Protein AF-A0A968AC15-F1 (afdb_monomer_lite)

Secondary structure (DSSP, 8-state):
---TTTT---------TTSS------PPPGGGTT-SEEEEEEE-TTS-EEEEEEE--S--

pLDDT: mean 86.57, std 8.71, range [51.03, 94.62]

Foldseek 3Di:
DDPLQVVHDDFDDDDCPPDDDDDDDTDDDPVCPPPQKDKDKDADPVGDIDIDMDGPDPPD

Structure (mmCIF, N/CA/C/O backbone):
data_AF-A0A968AC15-F1
#
_entry.id   AF-A0A968AC15-F1
#
loop_
_atom_site.group_PDB
_atom_site.id
_atom_site.type_symbol
_atom_site.label_atom_id
_atom_site.label_alt_id
_atom_site.label_comp_id
_atom_site.label_asym_id
_atom_site.label_entity_id
_atom_site.label_seq_id
_atom_site.pdbx_PDB_ins_code
_atom_site.Cartn_x
_atom_site.Cartn_y
_atom_site.Cartn_z
_atom_site.occupancy
_atom_site.B_iso_or_equiv
_atom_site.auth_seq_id
_atom_site.auth_comp_id
_atom_site.auth_asym_id
_atom_site.auth_atom_id
_atom_site.pdbx_PDB_model_num
ATOM 1 N N . TYR A 1 1 ? -3.255 -13.713 9.591 1.00 56.00 1 TYR A N 1
ATOM 2 C CA . TYR A 1 1 ? -2.865 -13.882 8.175 1.00 56.00 1 TYR A CA 1
ATOM 3 C C . TYR A 1 1 ? -3.840 -13.083 7.320 1.00 56.00 1 TYR A C 1
ATOM 5 O O . TYR A 1 1 ? -5.031 -13.309 7.452 1.00 56.00 1 TYR A O 1
ATOM 13 N N . GLY A 1 2 ? -3.367 -12.111 6.535 1.00 76.31 2 GLY A N 1
ATOM 14 C CA . GLY A 1 2 ? -4.200 -11.256 5.671 1.00 76.31 2 GLY A CA 1
ATOM 15 C C . GLY A 1 2 ? -3.717 -11.267 4.215 1.00 76.31 2 GLY A C 1
ATOM 16 O O . GLY A 1 2 ? -2.711 -11.909 3.914 1.00 76.31 2 GLY A O 1
ATOM 17 N N . THR A 1 3 ? -4.406 -10.555 3.316 1.00 83.62 3 THR A N 1
ATOM 18 C CA . THR A 1 3 ? -4.159 -10.591 1.853 1.00 83.62 3 THR A CA 1
ATOM 19 C C . THR A 1 3 ? -2.856 -9.926 1.411 1.00 83.62 3 THR A C 1
ATOM 21 O O . THR A 1 3 ? -2.438 -10.101 0.268 1.00 83.62 3 THR A O 1
ATOM 24 N N . LYS A 1 4 ? -2.201 -9.154 2.292 1.00 87.50 4 LYS A N 1
ATOM 25 C CA . LYS A 1 4 ? -0.978 -8.389 1.978 1.00 87.50 4 LYS A CA 1
ATOM 26 C C . LYS A 1 4 ? -1.175 -7.418 0.800 1.00 87.50 4 LYS A C 1
ATOM 28 O O . LYS A 1 4 ? -0.220 -7.129 0.085 1.00 87.50 4 LYS A O 1
ATOM 33 N N . GLY A 1 5 ? -2.414 -6.974 0.566 1.00 85.94 5 GLY A N 1
ATOM 34 C CA . GLY A 1 5 ? -2.803 -6.101 -0.547 1.00 85.94 5 GLY A CA 1
ATOM 35 C C . GLY A 1 5 ? -2.983 -6.800 -1.904 1.00 85.94 5 GLY A C 1
ATOM 36 O O . GLY A 1 5 ? -3.243 -6.124 -2.893 1.00 85.94 5 GLY A O 1
ATOM 37 N N . ILE A 1 6 ? -2.858 -8.131 -1.988 1.00 90.88 6 ILE A N 1
ATOM 38 C CA . ILE A 1 6 ? -3.128 -8.885 -3.225 1.00 90.88 6 ILE A CA 1
ATOM 39 C C . ILE A 1 6 ? -4.637 -8.890 -3.495 1.00 90.88 6 ILE A C 1
ATOM 41 O O . ILE A 1 6 ? -5.417 -9.200 -2.596 1.00 90.88 6 ILE A O 1
ATOM 45 N N . GLY A 1 7 ? -5.038 -8.546 -4.724 1.00 88.44 7 GLY A N 1
ATOM 46 C CA . GLY A 1 7 ? -6.452 -8.403 -5.096 1.00 88.44 7 GLY A CA 1
ATOM 47 C C . GLY A 1 7 ? -7.158 -7.235 -4.395 1.00 88.44 7 GLY A C 1
ATOM 48 O O . GLY A 1 7 ? -8.377 -7.255 -4.261 1.00 88.44 7 GLY A O 1
ATOM 49 N N . GLY A 1 8 ? -6.391 -6.263 -3.886 1.00 89.69 8 GLY A N 1
ATOM 50 C CA . GLY A 1 8 ? -6.913 -5.057 -3.249 1.00 89.69 8 GLY A CA 1
ATOM 51 C C . GLY A 1 8 ? -7.419 -4.012 -4.247 1.00 89.69 8 GLY A C 1
ATOM 52 O O . GLY A 1 8 ? -7.538 -4.260 -5.443 1.00 89.69 8 GLY A O 1
ATOM 53 N N . ILE A 1 9 ? -7.697 -2.816 -3.729 1.00 92.94 9 ILE A N 1
ATOM 54 C CA . ILE A 1 9 ? -8.140 -1.665 -4.521 1.00 92.94 9 ILE A CA 1
ATOM 55 C C . ILE A 1 9 ? -6.905 -0.879 -4.959 1.00 92.94 9 ILE A C 1
ATOM 57 O O . ILE A 1 9 ? -6.122 -0.442 -4.115 1.00 92.94 9 ILE A O 1
ATOM 61 N N . GLU A 1 10 ? -6.738 -0.686 -6.265 1.00 93.25 10 GLU A N 1
ATOM 62 C CA . GLU A 1 10 ? -5.711 0.212 -6.786 1.00 93.25 10 GLU A CA 1
ATOM 63 C C . GLU A 1 10 ? -6.104 1.663 -6.489 1.00 93.25 10 GLU A C 1
ATOM 65 O O . GLU A 1 10 ? -7.173 2.125 -6.884 1.00 93.25 10 GLU A O 1
ATOM 70 N N . VAL A 1 11 ? -5.248 2.367 -5.747 1.00 93.69 11 VAL A N 1
ATOM 71 C CA . VAL A 1 11 ? -5.486 3.762 -5.340 1.00 93.69 11 VAL A CA 1
ATOM 72 C C . VAL A 1 11 ? -4.670 4.765 -6.149 1.00 93.69 11 VAL A C 1
ATOM 74 O O . VAL A 1 11 ? -5.077 5.917 -6.263 1.00 93.69 11 VAL A O 1
ATOM 77 N N . ALA A 1 12 ? -3.520 4.344 -6.683 1.00 92.06 12 ALA A N 1
ATOM 78 C CA . ALA A 1 12 ? -2.626 5.164 -7.489 1.00 92.06 12 ALA A CA 1
ATOM 79 C C . ALA A 1 12 ? -1.543 4.306 -8.160 1.00 92.06 12 ALA A C 1
ATOM 81 O O . ALA A 1 12 ? -1.144 3.267 -7.632 1.00 92.06 12 ALA A O 1
ATOM 82 N N . THR A 1 13 ? -0.992 4.827 -9.255 1.00 91.69 13 THR A N 1
ATOM 83 C CA . THR A 1 13 ? 0.313 4.428 -9.792 1.00 91.69 13 THR A CA 1
ATOM 84 C C . THR A 1 13 ? 1.353 5.459 -9.349 1.00 91.69 13 THR A C 1
ATOM 86 O O . THR A 1 13 ? 1.073 6.657 -9.327 1.00 91.69 13 THR A O 1
ATOM 89 N N . THR A 1 14 ? 2.546 5.025 -8.942 1.00 88.50 14 THR A N 1
ATOM 90 C CA . THR A 1 14 ? 3.607 5.925 -8.461 1.00 88.50 14 THR A CA 1
ATOM 91 C C . THR A 1 14 ? 4.938 5.560 -9.093 1.00 88.50 14 THR A C 1
ATOM 93 O O . THR A 1 14 ? 5.439 4.455 -8.896 1.00 88.50 14 THR A O 1
ATOM 96 N N . GLU A 1 15 ? 5.517 6.511 -9.823 1.00 86.50 15 GLU A N 1
ATOM 97 C CA . GLU A 1 15 ? 6.860 6.391 -10.381 1.00 86.50 15 GLU A CA 1
ATOM 98 C C . GLU A 1 15 ? 7.893 6.566 -9.265 1.00 86.50 15 GLU A C 1
ATOM 100 O O . GLU A 1 15 ? 8.051 7.654 -8.710 1.00 86.50 15 GLU A O 1
ATOM 105 N N . SER A 1 16 ? 8.624 5.499 -8.934 1.00 79.19 16 SER A N 1
ATOM 106 C CA . SER A 1 16 ? 9.668 5.532 -7.898 1.00 79.19 16 SER A CA 1
ATOM 107 C C . SER A 1 16 ? 10.940 6.282 -8.324 1.00 79.19 16 SER A C 1
ATOM 109 O O . SER A 1 16 ? 11.891 6.362 -7.547 1.00 79.19 16 SER A O 1
ATOM 111 N N . GLY A 1 17 ? 10.989 6.792 -9.561 1.00 81.94 17 GLY A N 1
ATOM 112 C CA . GLY A 1 17 ? 12.161 7.448 -10.145 1.00 81.94 17 GLY A CA 1
ATOM 113 C C . GLY A 1 17 ? 13.379 6.522 -10.223 1.00 81.94 17 GLY A C 1
ATOM 114 O O . GLY A 1 17 ? 13.243 5.300 -10.265 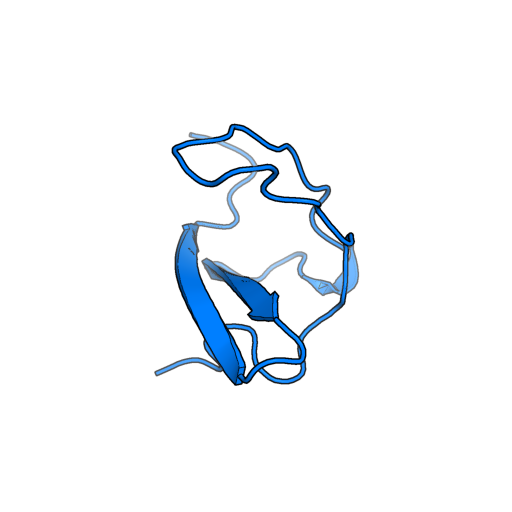1.00 81.94 17 GLY A O 1
ATOM 115 N N . SER A 1 18 ? 14.583 7.099 -10.195 1.00 80.00 18 SER A N 1
ATOM 116 C CA . SER A 1 18 ? 15.869 6.376 -10.268 1.00 80.00 18 SER A CA 1
ATOM 117 C C . SER A 1 18 ? 16.193 5.494 -9.044 1.00 80.00 18 SER A C 1
ATOM 119 O O . SER A 1 18 ? 17.337 5.076 -8.875 1.00 80.00 18 SER A O 1
ATOM 121 N N . GLY A 1 19 ? 15.204 5.197 -8.196 1.00 75.06 19 GLY A N 1
ATOM 122 C CA . GLY A 1 19 ? 15.353 4.466 -6.941 1.00 75.06 19 GLY A CA 1
ATOM 123 C C . GLY A 1 19 ? 15.633 5.376 -5.741 1.00 75.06 19 GLY A C 1
ATOM 124 O O . GLY A 1 19 ? 15.972 6.549 -5.885 1.00 75.06 19 GLY A O 1
ATOM 125 N N . GLY A 1 20 ? 15.470 4.820 -4.537 1.00 78.50 20 GLY A N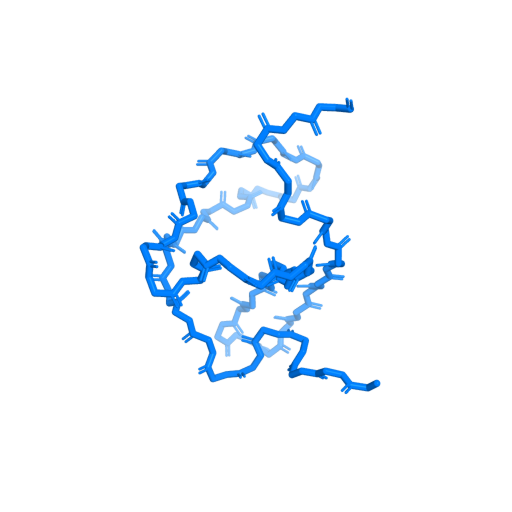 1
ATOM 126 C CA . GLY A 1 20 ? 15.673 5.517 -3.264 1.00 78.50 20 GLY A CA 1
ATOM 127 C C . GLY A 1 20 ? 14.439 5.494 -2.359 1.00 78.50 20 GLY A C 1
ATOM 128 O O . GLY A 1 20 ? 13.549 4.658 -2.517 1.00 78.50 20 GLY A O 1
ATOM 129 N N . SER A 1 21 ? 14.406 6.414 -1.396 1.00 84.06 21 SER A N 1
ATOM 130 C CA . SER A 1 21 ? 13.255 6.634 -0.516 1.00 84.06 21 SER A CA 1
ATOM 131 C C . SER A 1 21 ? 12.372 7.739 -1.084 1.00 84.06 21 SER A C 1
ATOM 133 O O . SER A 1 21 ? 12.874 8.783 -1.493 1.00 84.06 21 SER A O 1
ATOM 135 N N . PHE A 1 22 ? 11.058 7.540 -1.056 1.00 86.31 22 PHE A N 1
ATOM 136 C CA . PHE A 1 22 ? 10.084 8.563 -1.418 1.00 86.31 22 PHE A CA 1
ATOM 137 C C . PHE A 1 22 ? 8.971 8.623 -0.374 1.00 86.31 22 PHE A C 1
ATOM 139 O O . PHE A 1 22 ? 8.696 7.641 0.318 1.00 86.31 22 PHE A O 1
ATOM 146 N N . THR A 1 23 ? 8.319 9.779 -0.291 1.00 89.19 23 THR A N 1
ATOM 147 C CA . THR A 1 23 ? 7.131 9.981 0.537 1.00 89.19 23 THR A CA 1
ATOM 148 C C . THR A 1 23 ? 5.942 10.204 -0.379 1.00 89.19 23 THR A C 1
ATOM 150 O O . THR A 1 23 ? 5.994 11.052 -1.267 1.00 89.19 23 THR 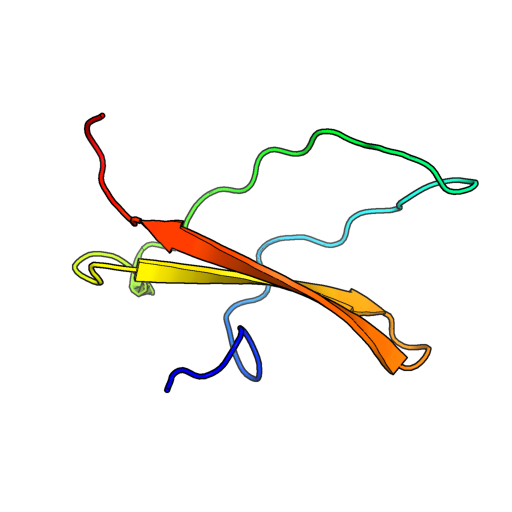A O 1
ATOM 153 N N . ALA A 1 24 ? 4.872 9.449 -0.159 1.00 88.06 24 ALA A N 1
ATOM 154 C CA . ALA A 1 24 ? 3.628 9.567 -0.903 1.00 88.06 24 ALA A CA 1
ATOM 155 C C . ALA A 1 24 ? 2.437 9.534 0.055 1.00 88.06 24 ALA A C 1
ATOM 157 O O . ALA A 1 24 ? 2.496 8.928 1.127 1.00 88.06 24 ALA A O 1
ATOM 158 N N . THR A 1 25 ? 1.349 10.180 -0.349 1.00 91.06 25 THR A N 1
ATOM 159 C CA . THR A 1 25 ? 0.092 10.203 0.397 1.00 91.06 25 THR A CA 1
ATOM 160 C C . THR A 1 25 ? -0.995 9.587 -0.464 1.00 91.06 25 THR A C 1
ATOM 162 O O . THR A 1 25 ? -1.248 10.049 -1.573 1.00 91.06 25 THR A O 1
ATOM 165 N N . TYR A 1 26 ? -1.660 8.565 0.069 1.00 90.12 26 TYR A N 1
ATOM 166 C CA . TYR A 1 26 ? -2.752 7.869 -0.602 1.00 90.12 26 TYR A CA 1
ATOM 167 C C . TYR A 1 26 ? -4.025 8.008 0.222 1.00 90.12 26 TYR A C 1
ATOM 169 O O . TYR A 1 26 ? -3.998 7.887 1.447 1.00 90.12 26 TYR A O 1
ATOM 177 N N . GLN A 1 27 ? -5.144 8.264 -0.449 1.00 90.62 27 GLN A N 1
ATOM 178 C CA . GLN A 1 27 ? -6.448 8.266 0.205 1.00 90.62 27 GLN A CA 1
ATOM 179 C C . GLN A 1 27 ? -6.904 6.825 0.439 1.00 90.62 27 GLN A C 1
ATOM 181 O O . GLN A 1 27 ? -6.814 5.988 -0.458 1.00 90.62 27 GLN A O 1
ATOM 186 N N . ILE A 1 28 ? -7.408 6.540 1.640 1.00 89.56 28 ILE A N 1
ATOM 187 C CA . ILE A 1 28 ? -7.955 5.223 1.976 1.00 89.56 28 ILE A CA 1
ATOM 188 C C . ILE A 1 28 ? -9.360 5.112 1.357 1.00 89.56 28 ILE A C 1
ATOM 190 O O . ILE A 1 28 ? -10.224 5.939 1.668 1.00 89.56 28 ILE A O 1
ATOM 194 N N . PRO A 1 29 ? -9.628 4.112 0.495 1.00 90.88 29 PRO A N 1
ATOM 195 C CA . PRO A 1 29 ? -10.942 3.924 -0.111 1.00 90.88 29 PRO A CA 1
ATOM 196 C C . PRO A 1 29 ? -12.050 3.735 0.926 1.00 90.88 29 PRO A C 1
ATOM 198 O O . PRO A 1 29 ? -11.867 3.049 1.931 1.00 90.88 29 PRO A O 1
ATOM 201 N N . TYR A 1 30 ? -13.247 4.258 0.634 1.00 89.19 30 TYR A N 1
ATOM 202 C CA . TYR A 1 30 ? -14.419 4.113 1.510 1.00 89.19 30 TYR A CA 1
ATOM 203 C C . TYR A 1 30 ? -14.739 2.645 1.835 1.00 89.19 30 TYR A C 1
ATOM 205 O O . TYR A 1 30 ? -15.144 2.336 2.951 1.00 89.19 30 TYR A O 1
ATOM 213 N N . ALA A 1 31 ? -14.507 1.742 0.878 1.00 89.56 31 ALA A N 1
ATOM 214 C CA . ALA A 1 31 ? -14.724 0.305 1.031 1.00 89.56 31 ALA A CA 1
ATOM 215 C C . ALA A 1 31 ? -13.882 -0.341 2.147 1.00 89.56 31 ALA A C 1
ATOM 217 O O . ALA A 1 31 ? -14.206 -1.440 2.578 1.00 89.56 31 ALA A O 1
ATOM 218 N N . LEU A 1 32 ? -12.822 0.326 2.619 1.00 88.06 32 LEU A N 1
ATOM 219 C CA . LEU A 1 32 ? -11.974 -0.154 3.712 1.00 88.06 32 LEU A CA 1
ATOM 220 C C . LEU A 1 32 ? -12.349 0.446 5.079 1.00 88.06 32 LEU A C 1
ATOM 222 O O . LEU A 1 32 ? -11.658 0.197 6.067 1.00 88.06 32 LEU A O 1
ATOM 226 N N . ARG A 1 33 ? -13.427 1.232 5.182 1.00 84.62 33 ARG A N 1
ATOM 227 C CA . ARG A 1 33 ? -13.901 1.741 6.479 1.00 84.62 33 ARG A CA 1
ATOM 228 C C . ARG A 1 33 ? -14.338 0.596 7.394 1.00 84.62 33 ARG A C 1
ATOM 230 O O . ARG A 1 33 ? -14.991 -0.341 6.952 1.00 84.62 33 ARG A O 1
ATOM 237 N N . G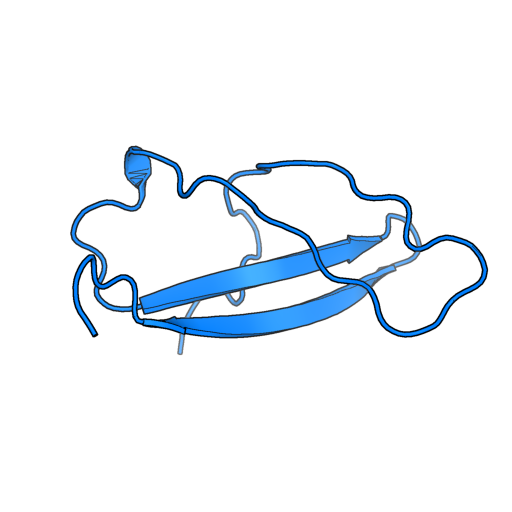LY A 1 34 ? -14.007 0.709 8.680 1.00 83.44 34 GLY A N 1
ATOM 238 C CA . GLY A 1 34 ? -14.366 -0.279 9.704 1.00 83.44 34 GLY A CA 1
ATOM 239 C C . GLY A 1 34 ? -13.412 -1.472 9.814 1.00 83.44 34 GLY A C 1
ATOM 240 O O . GLY A 1 34 ? -13.580 -2.286 10.713 1.00 83.44 34 GLY A O 1
ATOM 241 N N . HIS A 1 35 ? -12.400 -1.575 8.947 1.00 87.19 35 HIS A N 1
ATOM 242 C CA . HIS A 1 35 ? -11.298 -2.516 9.146 1.00 87.19 35 HIS A CA 1
ATOM 243 C C . HIS A 1 35 ? -10.294 -1.955 10.153 1.00 87.19 35 HIS A C 1
ATOM 245 O O . HIS A 1 35 ? -9.906 -0.802 10.015 1.00 87.19 35 HIS A O 1
ATOM 251 N N . ASP A 1 36 ? -9.808 -2.777 11.086 1.00 88.44 36 ASP A N 1
ATOM 252 C CA . ASP A 1 36 ? -8.827 -2.348 12.099 1.00 88.44 36 ASP A CA 1
ATOM 253 C C . ASP A 1 36 ? -7.407 -2.168 11.532 1.00 88.44 36 ASP A C 1
ATOM 255 O O . ASP A 1 36 ? -6.629 -1.328 11.987 1.00 88.44 36 ASP A O 1
ATOM 259 N N . GLN A 1 37 ? -7.051 -2.959 10.517 1.00 91.12 37 GLN A N 1
ATOM 260 C CA . GLN A 1 37 ? -5.759 -2.906 9.835 1.00 91.12 37 GLN A CA 1
ATOM 261 C C . GLN A 1 37 ? -5.930 -3.023 8.326 1.00 91.12 37 GLN A C 1
ATOM 263 O O . GLN A 1 37 ? -6.761 -3.787 7.831 1.00 91.12 37 GLN A O 1
ATOM 268 N N . ILE A 1 38 ? -5.072 -2.316 7.597 1.00 92.62 38 ILE A N 1
ATOM 269 C CA . ILE A 1 38 ? -4.971 -2.363 6.140 1.00 92.62 38 ILE A CA 1
ATOM 270 C C . ILE A 1 38 ? -3.526 -2.632 5.727 1.00 92.62 38 ILE A C 1
ATOM 272 O O . ILE A 1 38 ? -2.580 -2.217 6.395 1.00 92.62 38 ILE A O 1
ATOM 276 N N . ALA A 1 39 ? -3.350 -3.333 4.610 1.00 93.94 39 ALA A N 1
ATOM 277 C CA . ALA A 1 39 ? -2.048 -3.472 3.972 1.00 93.94 39 ALA A CA 1
ATOM 278 C C . ALA A 1 39 ? -1.956 -2.493 2.806 1.00 93.94 39 ALA A C 1
ATOM 280 O O . ALA A 1 39 ? -2.832 -2.485 1.941 1.00 93.94 39 ALA A O 1
ATOM 281 N N . ILE A 1 40 ? -0.869 -1.731 2.746 1.00 93.06 40 ILE A N 1
ATOM 282 C CA . ILE A 1 40 ? -0.500 -0.993 1.537 1.00 93.06 40 ILE A CA 1
ATOM 283 C C . ILE A 1 40 ? 0.543 -1.833 0.813 1.00 93.06 40 ILE A C 1
ATOM 285 O O . ILE A 1 40 ? 1.556 -2.208 1.406 1.00 93.06 40 ILE A O 1
ATOM 289 N N . ARG A 1 41 ? 0.274 -2.148 -0.455 1.00 94.62 41 ARG A N 1
ATOM 290 C CA . ARG A 1 41 ? 1.148 -2.936 -1.324 1.00 94.62 41 ARG A CA 1
ATOM 291 C C . ARG A 1 41 ? 1.549 -2.094 -2.525 1.00 94.62 41 ARG A C 1
ATOM 293 O O . ARG A 1 41 ? 0.691 -1.666 -3.287 1.00 94.62 41 ARG A O 1
ATOM 300 N N . LEU A 1 42 ? 2.850 -1.918 -2.710 1.00 92.44 42 LEU A N 1
ATOM 301 C CA . LEU A 1 42 ? 3.434 -1.430 -3.952 1.00 92.44 42 LEU A CA 1
ATOM 302 C C . LEU A 1 42 ? 3.851 -2.650 -4.766 1.00 92.44 42 LEU A C 1
ATOM 304 O O . LEU A 1 42 ? 4.521 -3.545 -4.250 1.00 92.44 42 LEU A O 1
ATOM 308 N N . GLN A 1 43 ? 3.438 -2.711 -6.026 1.00 92.75 43 GLN A N 1
ATOM 309 C CA . GLN A 1 43 ? 3.802 -3.799 -6.925 1.00 92.75 43 GLN A CA 1
ATOM 310 C C . GLN A 1 43 ? 4.109 -3.264 -8.320 1.00 92.75 43 GLN A C 1
ATOM 312 O O . GLN A 1 43 ? 3.474 -2.322 -8.783 1.00 92.75 43 GLN A O 1
ATOM 317 N N . SER A 1 44 ? 5.084 -3.880 -8.977 1.00 90.19 44 SER A N 1
ATOM 318 C CA . SER A 1 44 ? 5.496 -3.575 -10.343 1.00 90.19 44 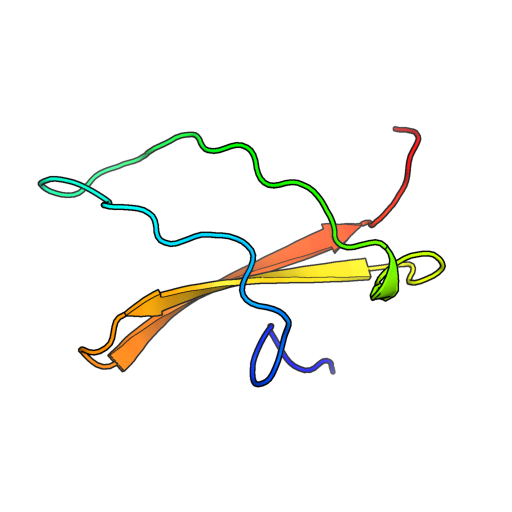SER A CA 1
ATOM 319 C C . SER A 1 44 ? 5.037 -4.680 -11.289 1.00 90.19 44 SER A C 1
ATOM 321 O O . SER A 1 44 ? 5.021 -5.856 -10.915 1.00 90.19 44 SER A O 1
ATOM 323 N N . ALA A 1 45 ? 4.744 -4.318 -12.540 1.00 88.38 45 ALA A N 1
ATOM 324 C CA . ALA A 1 45 ? 4.492 -5.278 -13.616 1.00 88.38 45 ALA A CA 1
ATOM 325 C C . ALA A 1 45 ? 5.670 -6.252 -13.823 1.00 88.38 45 ALA A C 1
ATOM 327 O O . ALA A 1 45 ? 5.461 -7.396 -14.217 1.00 88.38 45 ALA A O 1
ATOM 328 N N . SER A 1 46 ? 6.892 -5.837 -13.472 1.00 89.25 46 SER A N 1
ATOM 329 C CA . SER A 1 46 ? 8.097 -6.677 -13.504 1.00 89.25 46 SER A CA 1
ATOM 330 C C . SER A 1 46 ? 8.160 -7.722 -12.376 1.00 89.25 46 SER A C 1
ATOM 332 O O . SER A 1 46 ? 9.144 -8.446 -12.270 1.00 89.25 46 SER A O 1
ATOM 334 N N . GLY A 1 47 ? 7.144 -7.802 -11.507 1.00 89.19 47 GLY A N 1
ATOM 335 C CA . GLY A 1 47 ? 7.009 -8.826 -10.462 1.00 89.19 47 GLY A CA 1
ATOM 336 C C . GLY A 1 47 ? 7.556 -8.442 -9.082 1.00 89.19 47 GLY A C 1
ATOM 337 O O . GLY A 1 47 ? 7.344 -9.175 -8.115 1.00 89.19 47 GLY A O 1
ATOM 338 N N . TYR A 1 48 ? 8.214 -7.287 -8.949 1.00 89.31 48 TYR A N 1
ATOM 339 C CA . TYR A 1 48 ? 8.667 -6.773 -7.653 1.00 89.31 48 TYR A CA 1
ATOM 340 C C . TYR A 1 48 ? 7.499 -6.264 -6.818 1.00 89.31 48 TYR A C 1
ATOM 342 O O . TYR A 1 48 ? 6.581 -5.631 -7.341 1.00 89.31 48 TYR A O 1
ATOM 350 N N . TYR A 1 49 ? 7.548 -6.497 -5.508 1.00 91.81 49 TYR A N 1
ATOM 351 C CA . TYR A 1 49 ? 6.562 -5.945 -4.593 1.00 91.81 49 TYR A CA 1
ATOM 352 C C . TYR A 1 49 ? 7.144 -5.664 -3.213 1.00 91.81 49 TYR A C 1
ATOM 354 O O . TYR A 1 49 ? 8.037 -6.361 -2.735 1.00 91.81 49 TYR A O 1
ATOM 362 N N . SER A 1 50 ? 6.563 -4.680 -2.543 1.00 90.94 50 SER A N 1
ATOM 363 C CA . SER A 1 50 ? 6.743 -4.412 -1.123 1.00 90.94 50 SER A CA 1
ATOM 364 C C . SER A 1 50 ? 5.375 -4.162 -0.500 1.00 90.94 50 SER A C 1
ATOM 366 O O . SER A 1 50 ? 4.439 -3.711 -1.161 1.00 90.94 50 SER A O 1
ATOM 368 N N . TYR A 1 51 ? 5.213 -4.518 0.768 1.00 93.56 51 TYR A N 1
ATOM 369 C CA . TYR A 1 51 ? 3.987 -4.217 1.492 1.00 93.56 51 TYR A CA 1
ATOM 370 C C . TYR A 1 51 ? 4.285 -4.001 2.965 1.00 93.56 51 TYR A C 1
ATOM 372 O O . TYR A 1 51 ? 5.248 -4.555 3.498 1.00 93.56 51 TYR A O 1
ATOM 380 N N . ASN A 1 52 ? 3.428 -3.230 3.621 1.00 94.12 52 ASN A N 1
ATOM 381 C CA . ASN A 1 52 ? 3.420 -3.128 5.070 1.00 94.12 52 ASN A CA 1
ATOM 382 C C . ASN A 1 52 ? 1.988 -3.010 5.596 1.00 94.12 52 ASN A C 1
ATOM 384 O O . ASN A 1 52 ? 1.071 -2.650 4.850 1.00 94.12 52 ASN A O 1
ATOM 388 N N . TRP A 1 53 ? 1.809 -3.345 6.870 1.00 92.50 53 TRP A N 1
ATOM 389 C CA . TRP A 1 53 ? 0.540 -3.226 7.575 1.00 92.50 53 TRP A CA 1
ATOM 390 C C . TRP A 1 53 ? 0.484 -1.923 8.356 1.00 92.50 53 TRP A C 1
ATOM 392 O O . TRP A 1 53 ? 1.460 -1.514 8.984 1.00 92.50 53 TRP A O 1
ATOM 402 N N . PHE A 1 54 ? -0.684 -1.300 8.323 1.00 91.19 54 PHE A N 1
ATOM 403 C CA . PHE A 1 54 ? -0.980 -0.056 9.010 1.00 91.19 54 PHE A CA 1
ATOM 404 C C . PHE A 1 54 ? -2.297 -0.217 9.759 1.00 91.19 54 PHE A C 1
ATOM 406 O O . PHE A 1 54 ? -3.236 -0.836 9.251 1.00 91.19 54 PHE A O 1
ATOM 413 N N . TYR A 1 55 ? -2.375 0.351 10.958 1.00 90.88 55 TYR A N 1
ATOM 414 C CA . TYR A 1 55 ? -3.647 0.482 11.655 1.00 90.88 55 TYR A CA 1
ATOM 415 C C . TYR A 1 55 ? -4.509 1.514 10.930 1.00 90.88 55 TYR A C 1
ATOM 417 O O . TYR A 1 55 ? -4.054 2.615 10.629 1.00 90.88 55 TYR A O 1
ATOM 425 N N . ASN A 1 56 ? -5.749 1.146 10.631 1.00 88.31 56 ASN A N 1
ATOM 426 C CA . ASN A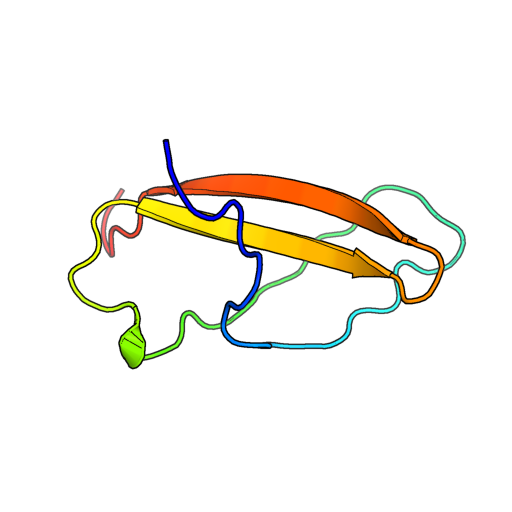 1 56 ? -6.704 1.997 9.929 1.00 88.31 56 ASN A CA 1
ATOM 427 C C . ASN A 1 56 ? -7.551 2.751 10.954 1.00 88.31 56 ASN A C 1
ATOM 429 O O . ASN A 1 56 ? -8.753 2.537 11.095 1.00 88.31 56 ASN A O 1
ATOM 433 N N . ASN A 1 57 ? -6.872 3.596 11.722 1.00 80.06 57 ASN A N 1
ATOM 434 C CA . ASN A 1 57 ? -7.486 4.420 12.745 1.00 80.06 57 ASN A CA 1
ATOM 435 C C . ASN A 1 57 ? -7.501 5.880 12.281 1.00 80.06 57 ASN A C 1
ATOM 437 O O . ASN A 1 57 ? -6.530 6.371 11.708 1.00 80.06 57 ASN A O 1
ATOM 441 N N . THR A 1 58 ? -8.604 6.581 12.529 1.00 71.38 58 THR A N 1
ATOM 442 C CA . THR A 1 58 ? -8.711 8.025 12.267 1.00 71.38 58 THR A CA 1
ATOM 443 C C . THR A 1 58 ? -8.037 8.866 13.352 1.00 71.38 58 THR A C 1
ATOM 445 O O . THR A 1 58 ? -7.991 10.089 13.230 1.00 71.38 58 THR A O 1
ATOM 448 N N . THR A 1 59 ? -7.529 8.225 14.408 1.00 59.41 59 THR A N 1
ATOM 449 C CA . THR A 1 59 ? -6.970 8.879 15.593 1.00 59.41 59 THR A CA 1
ATOM 450 C C . THR A 1 59 ? -5.692 8.156 16.039 1.00 59.41 59 THR A C 1
ATOM 452 O O . THR A 1 59 ? -5.662 6.926 16.033 1.00 59.41 59 THR A O 1
ATOM 455 N N . ASN A 1 60 ? -4.648 8.921 16.386 1.00 51.03 60 ASN A N 1
ATOM 456 C CA . ASN A 1 60 ? -3.381 8.410 16.940 1.00 51.03 60 ASN A CA 1
ATOM 457 C C . ASN A 1 60 ? -3.561 7.775 18.321 1.00 51.03 60 ASN A C 1
ATOM 459 O O . ASN A 1 60 ? -4.323 8.359 19.125 1.00 51.03 60 ASN A O 1
#

Sequence (60 aa):
YGTKGIGGIEVATTESGSGGSFTATYQIPYALRGHDQIAIRLQSASGYYSYNWFYNNTTN

Radius of gyration: 12.51 Å; chains: 1; bounding box: 31×24×31 Å